Protein AF-W2Z7J7-F1 (afdb_monomer)

Mean predicted aligned error: 7.71 Å

Structure (mmCIF, N/CA/C/O backbone):
data_AF-W2Z7J7-F1
#
_entry.id   AF-W2Z7J7-F1
#
loop_
_atom_site.group_PDB
_atom_site.id
_atom_site.type_symbol
_atom_site.label_atom_id
_atom_site.label_alt_id
_atom_site.label_comp_id
_atom_site.label_asym_id
_atom_site.label_entity_id
_atom_site.label_seq_id
_atom_site.pdbx_PDB_ins_code
_atom_site.Cartn_x
_atom_site.Cartn_y
_atom_site.Cartn_z
_atom_site.occupancy
_atom_site.B_iso_or_equiv
_atom_site.auth_seq_id
_atom_site.auth_comp_id
_atom_site.auth_asym_id
_atom_site.auth_atom_id
_atom_site.pdbx_PDB_model_num
ATOM 1 N N . MET A 1 1 ? 4.648 -6.276 -21.120 1.00 63.50 1 MET A N 1
ATOM 2 C CA . MET A 1 1 ? 4.345 -4.900 -20.674 1.00 63.50 1 MET A CA 1
ATOM 3 C C . MET A 1 1 ? 4.506 -4.884 -19.167 1.00 63.50 1 MET A C 1
ATOM 5 O O . MET A 1 1 ? 4.001 -5.805 -18.536 1.00 63.50 1 MET A O 1
ATOM 9 N N . ALA A 1 2 ? 5.289 -3.955 -18.616 1.00 68.38 2 ALA A N 1
ATOM 10 C CA . ALA A 1 2 ? 5.357 -3.783 -17.165 1.00 68.38 2 ALA A CA 1
ATOM 11 C C . ALA A 1 2 ? 4.000 -3.244 -16.676 1.00 68.38 2 ALA A C 1
ATOM 13 O O . ALA A 1 2 ? 3.393 -2.461 -17.406 1.00 68.38 2 ALA A O 1
ATOM 14 N N . PRO A 1 3 ? 3.491 -3.692 -15.519 1.00 74.56 3 PRO A N 1
ATOM 15 C CA . PRO A 1 3 ? 2.226 -3.196 -14.995 1.00 74.56 3 PRO A CA 1
ATOM 16 C C . PRO A 1 3 ? 2.362 -1.723 -14.595 1.00 74.56 3 PRO A C 1
ATOM 18 O O . PRO A 1 3 ? 3.380 -1.332 -14.028 1.00 74.56 3 PRO A O 1
ATOM 21 N N . ASP A 1 4 ? 1.325 -0.925 -14.854 1.00 82.00 4 ASP A N 1
ATOM 22 C CA . ASP A 1 4 ? 1.312 0.510 -14.525 1.00 82.00 4 ASP A CA 1
ATOM 23 C C . ASP A 1 4 ? 1.385 0.768 -13.012 1.00 82.00 4 ASP A C 1
ATOM 25 O O . ASP A 1 4 ? 1.840 1.820 -12.567 1.00 82.00 4 ASP A O 1
ATOM 29 N N . VAL A 1 5 ? 0.937 -0.206 -12.213 1.00 84.56 5 VAL A N 1
ATOM 30 C CA . VAL A 1 5 ? 0.951 -0.170 -10.749 1.00 84.56 5 VAL A CA 1
ATOM 31 C C . VAL A 1 5 ? 1.303 -1.554 -10.212 1.00 84.56 5 VAL A C 1
ATOM 33 O O . VAL A 1 5 ? 0.761 -2.558 -10.677 1.00 84.56 5 V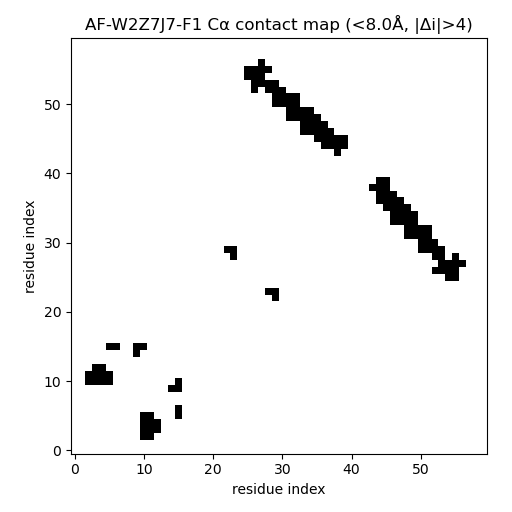AL A O 1
ATOM 36 N N . ALA A 1 6 ? 2.176 -1.606 -9.208 1.00 87.44 6 ALA A N 1
ATOM 37 C CA . ALA A 1 6 ? 2.472 -2.809 -8.438 1.00 87.44 6 ALA A CA 1
ATOM 38 C C . ALA A 1 6 ? 2.318 -2.522 -6.937 1.00 87.44 6 ALA A C 1
ATOM 40 O O . ALA A 1 6 ? 2.694 -1.452 -6.460 1.00 87.44 6 ALA A O 1
ATOM 41 N N . PHE A 1 7 ? 1.764 -3.478 -6.196 1.00 85.94 7 PHE A N 1
ATOM 42 C CA . PHE A 1 7 ? 1.565 -3.408 -4.752 1.00 85.94 7 PHE A CA 1
ATOM 43 C C . PHE A 1 7 ? 1.900 -4.765 -4.120 1.00 85.94 7 PHE A C 1
ATOM 45 O O . PHE A 1 7 ? 1.087 -5.691 -4.120 1.00 85.94 7 PHE A O 1
ATOM 52 N N . GLY A 1 8 ? 3.122 -4.898 -3.596 1.00 85.12 8 GLY A N 1
ATOM 53 C CA . GLY A 1 8 ? 3.647 -6.194 -3.161 1.00 85.12 8 GLY A CA 1
ATOM 54 C C . GLY A 1 8 ? 3.726 -7.169 -4.339 1.00 85.12 8 GLY A C 1
ATOM 55 O O . GLY A 1 8 ? 4.397 -6.886 -5.325 1.00 85.12 8 GLY A O 1
ATOM 56 N N . GLU A 1 9 ? 3.016 -8.294 -4.243 1.00 85.88 9 GLU A N 1
ATOM 57 C CA . GLU A 1 9 ? 2.893 -9.287 -5.323 1.00 85.88 9 GLU A CA 1
ATOM 58 C C . GLU A 1 9 ? 1.739 -8.983 -6.303 1.00 85.88 9 GLU A C 1
ATOM 60 O O . GLU A 1 9 ? 1.605 -9.652 -7.327 1.00 85.88 9 GLU A O 1
ATOM 65 N N . LEU A 1 10 ? 0.888 -7.990 -6.005 1.00 86.00 10 LEU A N 1
ATOM 66 C CA . LEU A 1 10 ? -0.240 -7.604 -6.855 1.00 86.00 10 LEU A CA 1
ATOM 67 C C . LEU A 1 10 ? 0.212 -6.643 -7.955 1.00 86.00 10 LEU A C 1
ATOM 69 O O . LEU A 1 10 ? 0.966 -5.705 -7.705 1.00 86.00 10 LEU A O 1
ATOM 73 N N . CYS A 1 11 ? -0.316 -6.837 -9.161 1.00 89.62 11 CYS A N 1
ATOM 74 C CA . CYS A 1 11 ? -0.012 -6.022 -10.332 1.00 89.62 11 CYS A CA 1
ATOM 75 C C . CYS A 1 11 ? -1.309 -5.547 -10.996 1.00 89.62 11 CYS A C 1
ATOM 77 O O . CYS A 1 11 ? -2.228 -6.339 -11.199 1.00 89.62 11 CYS A O 1
ATOM 79 N N . GLY A 1 12 ? -1.347 -4.275 -11.389 1.00 90.56 12 GLY A N 1
ATOM 80 C CA . GLY A 1 12 ? -2.486 -3.640 -12.049 1.00 90.56 12 GLY A CA 1
ATOM 81 C C . GLY A 1 12 ? -3.435 -2.911 -11.093 1.00 90.56 12 GLY A C 1
ATOM 82 O O . GLY A 1 12 ? -3.496 -3.188 -9.894 1.00 90.56 12 GLY A O 1
ATOM 83 N N . VAL A 1 13 ? -4.185 -1.957 -11.651 1.00 89.06 13 VAL A N 1
ATOM 84 C CA . VAL A 1 13 ? -5.108 -1.088 -10.902 1.00 89.06 13 VAL A CA 1
ATOM 85 C C . VAL A 1 13 ? -6.254 -1.888 -10.283 1.00 89.06 13 VAL A C 1
ATOM 87 O O . VAL A 1 13 ? -6.563 -1.687 -9.112 1.00 89.06 13 VAL A O 1
ATOM 90 N N . ASP A 1 14 ? -6.837 -2.835 -11.020 1.00 90.88 14 ASP A N 1
ATOM 91 C CA . ASP A 1 14 ? -7.973 -3.629 -10.532 1.00 90.88 14 ASP A CA 1
ATOM 92 C C . ASP A 1 14 ? -7.607 -4.436 -9.278 1.00 90.88 14 ASP A C 1
ATOM 94 O O . ASP A 1 14 ? -8.320 -4.400 -8.276 1.00 90.88 14 ASP A O 1
ATOM 98 N N . ALA A 1 15 ? -6.437 -5.084 -9.285 1.00 89.69 15 ALA A N 1
ATOM 99 C CA . ALA A 1 15 ? -5.947 -5.857 -8.145 1.00 89.69 15 ALA A CA 1
ATOM 100 C C . ALA A 1 15 ? -5.715 -4.980 -6.900 1.00 89.69 15 ALA A C 1
ATOM 102 O O . 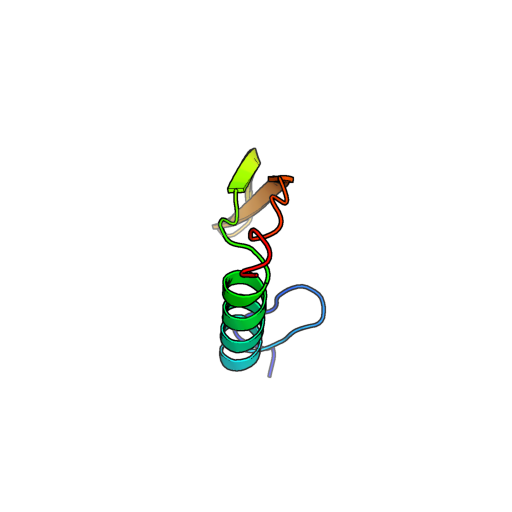ALA A 1 15 ? -5.984 -5.413 -5.777 1.00 89.69 15 ALA A O 1
ATOM 103 N N . LEU A 1 16 ? -5.253 -3.738 -7.090 1.00 90.06 16 LEU A N 1
ATOM 104 C CA . LEU A 1 16 ? -5.098 -2.768 -6.006 1.00 90.06 16 LEU A CA 1
ATOM 105 C C . LEU A 1 16 ? -6.456 -2.366 -5.408 1.00 90.06 16 LEU A C 1
ATOM 107 O O . LEU A 1 16 ? -6.598 -2.347 -4.183 1.00 90.06 16 LEU A O 1
ATOM 111 N N . ILE A 1 17 ? -7.451 -2.067 -6.248 1.00 89.62 17 ILE A N 1
ATOM 112 C CA . ILE A 1 17 ? -8.793 -1.670 -5.798 1.00 89.62 17 ILE A CA 1
ATOM 113 C C . ILE A 1 17 ? -9.481 -2.813 -5.043 1.00 89.62 17 ILE A C 1
ATOM 115 O O . ILE A 1 17 ? -10.018 -2.587 -3.955 1.00 89.62 17 ILE A O 1
ATOM 119 N N . ASP A 1 18 ? -9.402 -4.041 -5.553 1.00 90.69 18 ASP A N 1
ATOM 120 C CA . ASP A 1 18 ? -9.951 -5.225 -4.887 1.00 90.69 18 ASP A CA 1
ATOM 121 C C . ASP A 1 18 ? -9.324 -5.444 -3.505 1.00 90.69 18 ASP A C 1
ATOM 123 O O . ASP A 1 18 ? -10.016 -5.703 -2.514 1.00 90.69 18 ASP A O 1
ATOM 127 N N . GLN A 1 19 ? -7.998 -5.319 -3.412 1.00 87.75 19 GLN A N 1
ATOM 128 C CA . GLN A 1 19 ? -7.288 -5.466 -2.148 1.00 87.75 19 GLN A CA 1
ATOM 129 C C . GLN A 1 19 ? -7.661 -4.354 -1.158 1.00 87.75 19 GLN A C 1
ATOM 131 O O . GLN A 1 19 ? -7.859 -4.629 0.030 1.00 87.75 19 GLN A O 1
ATOM 136 N N . TRP A 1 20 ? -7.806 -3.115 -1.634 1.00 86.75 20 TRP A N 1
ATOM 137 C CA . TRP A 1 20 ? -8.253 -1.987 -0.821 1.00 86.75 20 TRP A CA 1
ATOM 138 C C . TRP A 1 20 ? -9.658 -2.215 -0.249 1.00 86.75 20 TRP A C 1
ATOM 140 O O . TRP A 1 20 ? -9.860 -2.063 0.957 1.00 86.75 20 TRP A O 1
ATOM 150 N N . GLN A 1 21 ? -10.610 -2.669 -1.071 1.00 87.44 21 GLN A N 1
ATOM 151 C CA . GLN A 1 21 ? -11.971 -2.983 -0.624 1.00 87.44 21 GLN A CA 1
ATOM 152 C C . GLN A 1 21 ? -11.986 -4.053 0.474 1.00 87.44 21 GLN A C 1
ATOM 154 O O . GLN A 1 21 ? -12.651 -3.883 1.497 1.00 87.44 21 GLN A O 1
ATOM 159 N N . ARG A 1 22 ? -11.213 -5.136 0.312 1.00 86.81 22 ARG A N 1
ATOM 160 C CA . ARG A 1 22 ? -11.097 -6.197 1.331 1.00 86.81 22 ARG A CA 1
ATOM 161 C C . ARG A 1 22 ? -10.556 -5.663 2.653 1.00 86.81 22 ARG A C 1
ATOM 163 O O . ARG A 1 22 ? -11.075 -6.025 3.713 1.00 86.81 22 ARG A O 1
ATOM 170 N N . TYR A 1 23 ? -9.545 -4.795 2.600 1.0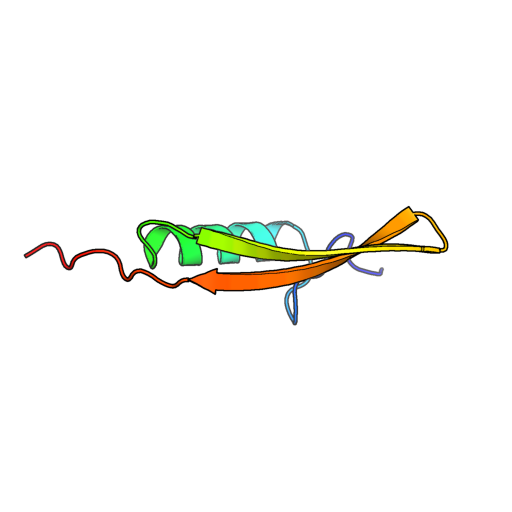0 83.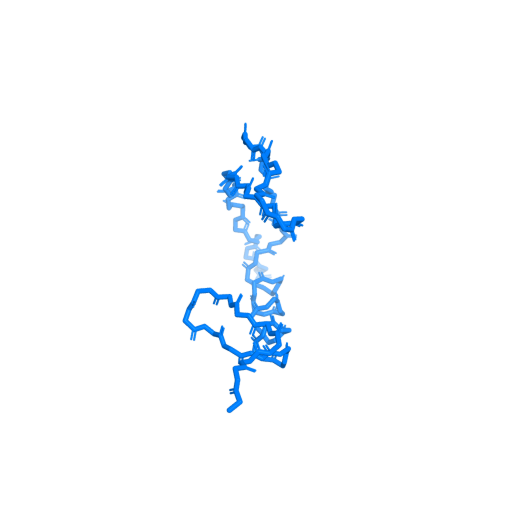31 23 TYR A N 1
ATOM 171 C CA . TYR A 1 23 ? -9.007 -4.145 3.791 1.00 83.31 23 TYR A CA 1
ATOM 172 C C . TYR A 1 23 ? -10.048 -3.241 4.461 1.00 83.31 23 TYR A C 1
ATOM 174 O O . TYR A 1 23 ? -10.252 -3.361 5.667 1.00 83.31 23 TYR A O 1
ATOM 182 N N . SER A 1 24 ? -10.766 -2.407 3.704 1.00 81.75 24 SER A N 1
ATOM 183 C CA . SER A 1 24 ? -11.815 -1.536 4.258 1.00 81.75 24 SER A CA 1
ATOM 184 C C . SER A 1 24 ? -12.991 -2.305 4.875 1.00 81.75 24 SER A C 1
ATOM 186 O O . SER A 1 24 ? -13.595 -1.833 5.832 1.00 81.75 24 SER A O 1
ATOM 188 N N . LEU A 1 25 ? -13.324 -3.492 4.356 1.00 81.62 25 LEU A N 1
ATOM 189 C CA . LEU A 1 25 ? -14.371 -4.346 4.933 1.00 81.62 25 LEU A CA 1
ATOM 190 C C . LEU A 1 25 ? -13.916 -5.051 6.217 1.00 81.62 25 LEU A C 1
ATOM 192 O O . LEU A 1 25 ? -14.722 -5.282 7.116 1.00 81.62 25 LEU A O 1
ATOM 196 N N . SER A 1 26 ? -12.633 -5.408 6.298 1.00 75.62 26 SER A N 1
ATOM 197 C CA . SER A 1 26 ? -12.077 -6.186 7.414 1.00 75.62 26 SER A CA 1
ATOM 198 C C . SER A 1 26 ? -11.644 -5.312 8.597 1.00 75.62 26 SER A C 1
ATOM 200 O O . SER A 1 26 ? -11.618 -5.771 9.741 1.00 75.62 26 SER A O 1
ATOM 202 N N . PHE A 1 27 ? -11.303 -4.048 8.337 1.00 73.56 27 PHE A N 1
ATOM 203 C CA . PHE A 1 27 ? -10.771 -3.115 9.324 1.00 73.56 27 PHE A CA 1
ATOM 204 C C . PHE A 1 27 ? -11.624 -1.848 9.349 1.00 73.56 27 PHE A C 1
ATOM 206 O O . PHE A 1 27 ? -11.771 -1.171 8.339 1.00 73.56 27 PHE A O 1
ATOM 213 N N . GLY A 1 28 ? -12.194 -1.526 10.517 1.00 69.75 28 GLY A N 1
ATOM 214 C CA . GLY A 1 28 ? -13.122 -0.396 10.660 1.00 69.75 28 GLY A CA 1
ATOM 215 C C . GLY A 1 28 ? -12.465 0.971 10.439 1.00 69.75 28 GLY A C 1
ATOM 216 O O . GLY A 1 28 ? -13.149 1.927 10.089 1.00 69.75 28 GLY A O 1
ATOM 217 N N . SER A 1 29 ? -11.145 1.057 10.627 1.00 72.06 29 SER A N 1
ATOM 218 C CA . SER A 1 29 ? -10.315 2.199 10.250 1.00 72.06 29 SER A CA 1
ATOM 219 C C . SER A 1 29 ? -8.889 1.718 9.990 1.00 72.06 29 SER A C 1
ATOM 221 O O . SER A 1 29 ? -8.301 1.035 10.831 1.00 72.06 29 SER A O 1
ATOM 223 N N . LEU A 1 30 ? -8.343 2.055 8.821 1.00 73.31 30 LEU A N 1
ATOM 224 C CA . LEU A 1 30 ? -6.931 1.855 8.511 1.00 73.31 30 LEU A CA 1
ATOM 225 C C . LEU A 1 30 ? -6.183 3.115 8.946 1.00 73.31 30 LEU A C 1
ATOM 227 O O . LEU A 1 30 ? -6.303 4.161 8.308 1.00 73.31 30 LEU A O 1
ATOM 231 N N . TYR A 1 31 ? -5.431 3.025 10.041 1.00 80.12 31 TYR A N 1
ATOM 232 C CA . TYR A 1 31 ? -4.584 4.121 10.498 1.00 80.12 31 TYR A CA 1
ATOM 233 C C . TYR A 1 31 ? -3.118 3.793 10.231 1.00 80.12 31 TYR A C 1
ATOM 235 O O . TYR A 1 31 ? -2.569 2.834 10.783 1.00 80.12 31 TYR A O 1
ATOM 243 N N . PHE A 1 32 ? -2.485 4.613 9.397 1.00 82.00 32 PHE A N 1
ATOM 244 C CA . PHE A 1 32 ? -1.062 4.528 9.103 1.00 82.00 32 PHE A CA 1
ATOM 245 C C . PHE A 1 32 ? -0.347 5.721 9.722 1.00 82.00 32 PHE A C 1
ATOM 247 O O . PHE A 1 32 ? -0.701 6.872 9.464 1.00 82.00 32 PHE A O 1
ATOM 254 N N . LYS A 1 33 ? 0.681 5.451 10.522 1.00 89.12 33 LYS A N 1
ATOM 255 C CA . LYS A 1 33 ? 1.596 6.477 11.010 1.00 89.12 33 LYS A CA 1
ATOM 256 C C . LYS A 1 33 ? 2.811 6.506 10.093 1.00 89.12 33 LYS A C 1
ATOM 258 O O . L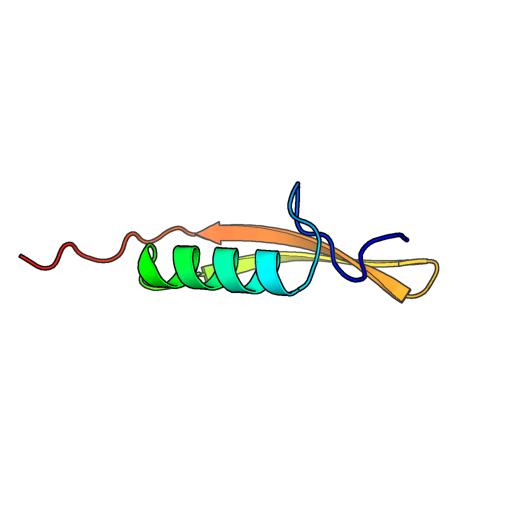YS A 1 33 ? 3.588 5.557 10.077 1.00 89.12 33 LYS A O 1
ATOM 263 N N . LEU A 1 34 ? 2.960 7.582 9.325 1.00 91.44 34 LEU A N 1
ATOM 264 C CA . LEU A 1 34 ? 4.140 7.798 8.492 1.00 91.44 34 LEU A CA 1
ATOM 265 C C . LEU A 1 34 ? 5.370 8.015 9.388 1.00 91.44 34 LEU A C 1
ATOM 267 O O . LEU A 1 34 ? 5.353 8.875 10.267 1.00 91.44 34 LEU A O 1
ATOM 271 N N . ASN A 1 35 ? 6.427 7.246 9.147 1.00 92.81 35 ASN A N 1
ATOM 272 C CA . ASN A 1 35 ? 7.673 7.288 9.909 1.00 92.81 35 ASN A CA 1
ATOM 273 C C . ASN A 1 35 ? 8.791 8.0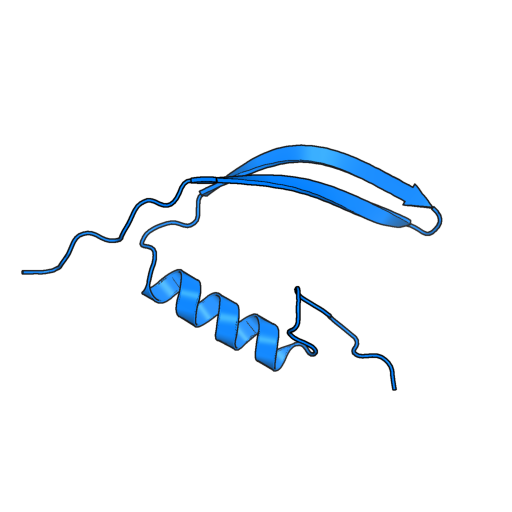13 9.155 1.00 92.81 35 ASN A C 1
ATOM 275 O O . ASN A 1 35 ? 9.542 8.783 9.748 1.00 92.81 35 ASN A O 1
ATOM 279 N N . ARG A 1 36 ? 8.909 7.765 7.847 1.00 93.12 36 ARG A N 1
ATOM 280 C CA . ARG A 1 36 ? 9.944 8.351 6.981 1.00 93.12 36 ARG A CA 1
ATOM 281 C C . ARG A 1 36 ? 9.376 8.568 5.589 1.00 93.12 36 ARG A C 1
ATOM 283 O O . ARG A 1 36 ? 8.582 7.750 5.129 1.00 93.12 36 ARG A O 1
ATOM 290 N N . MET A 1 37 ? 9.804 9.640 4.939 1.00 95.12 37 MET A N 1
ATOM 291 C CA . MET A 1 37 ? 9.460 9.969 3.562 1.00 95.12 37 MET A CA 1
ATOM 292 C C . MET A 1 37 ? 10.667 10.636 2.917 1.00 95.12 37 MET A C 1
ATOM 294 O O . MET A 1 37 ? 11.159 11.638 3.432 1.00 95.12 37 MET A O 1
ATOM 298 N N . GLU A 1 38 ? 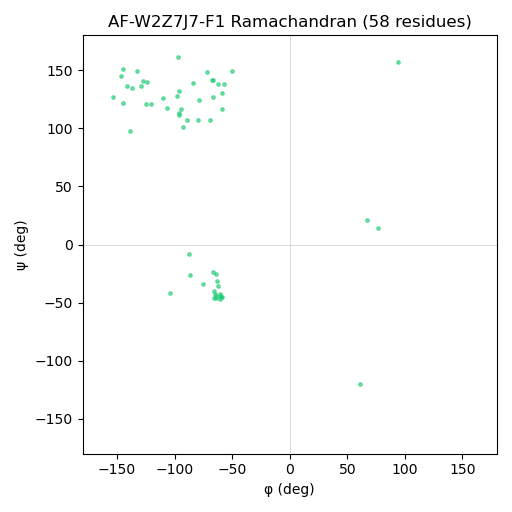11.154 10.055 1.828 1.00 94.62 38 GLU A N 1
ATOM 299 C CA . GLU A 1 38 ? 12.348 10.505 1.122 1.00 94.62 38 GLU A CA 1
ATOM 300 C C . GLU A 1 38 ? 12.118 10.486 -0.380 1.00 94.62 38 GLU A C 1
ATOM 302 O O . GLU A 1 38 ? 11.583 9.526 -0.937 1.00 94.62 38 GLU A O 1
ATOM 307 N N . GLU A 1 39 ? 12.527 11.569 -1.033 1.00 94.00 39 GLU A N 1
ATOM 308 C CA . GLU A 1 39 ? 12.542 11.643 -2.485 1.00 94.00 39 GLU A CA 1
ATOM 309 C C . GLU A 1 39 ? 13.773 10.909 -3.013 1.00 94.00 39 GLU A C 1
ATOM 311 O O . GLU A 1 39 ? 14.910 11.191 -2.634 1.00 94.00 39 GLU A O 1
ATOM 316 N N . GLN A 1 40 ? 13.514 9.955 -3.891 1.00 92.44 40 GLN A N 1
ATOM 317 C CA . GLN A 1 40 ? 14.502 9.175 -4.604 1.00 92.44 40 GLN A CA 1
ATOM 318 C C . GLN A 1 40 ? 14.735 9.781 -5.997 1.00 92.44 40 GLN A C 1
ATOM 320 O O . GLN A 1 40 ? 13.900 10.534 -6.515 1.00 92.44 40 GLN A O 1
ATOM 325 N N . PRO A 1 41 ? 15.865 9.451 -6.650 1.00 91.69 41 PRO A N 1
ATOM 326 C CA . PRO A 1 41 ? 16.127 9.893 -8.011 1.00 91.69 41 PRO A CA 1
ATOM 327 C C . PRO A 1 41 ? 14.951 9.599 -8.948 1.00 91.69 41 PRO A C 1
ATOM 329 O O . PRO A 1 41 ? 14.242 8.606 -8.791 1.00 91.69 41 PRO A O 1
ATOM 332 N N . PHE A 1 42 ? 14.779 10.454 -9.957 1.00 87.62 42 PHE A N 1
ATOM 333 C CA . PHE A 1 42 ? 13.708 10.344 -10.957 1.00 87.62 42 PHE A CA 1
ATOM 334 C C . PHE A 1 42 ? 12.286 10.559 -10.408 1.00 87.6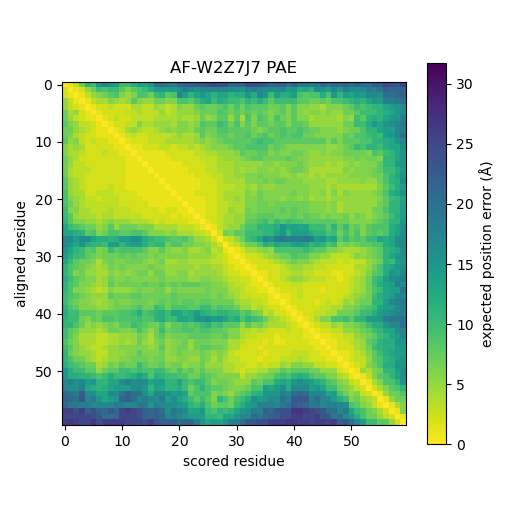2 42 PHE A C 1
ATOM 336 O O . PHE A 1 42 ? 11.317 10.153 -11.045 1.00 87.62 42 PHE A O 1
ATOM 343 N N . GLY A 1 43 ? 12.154 11.233 -9.260 1.00 87.50 43 GLY A N 1
ATOM 344 C CA . GLY A 1 43 ? 10.858 11.617 -8.690 1.00 87.50 43 GLY A CA 1
ATOM 345 C C . GLY A 1 43 ? 10.113 10.465 -8.015 1.00 87.50 43 GLY A C 1
ATOM 346 O O . GLY A 1 43 ? 8.918 10.581 -7.746 1.00 87.50 43 GLY A O 1
ATOM 347 N N . ALA A 1 44 ? 10.796 9.348 -7.757 1.00 87.44 44 ALA A N 1
ATOM 348 C CA . ALA A 1 44 ? 10.248 8.281 -6.936 1.00 87.44 44 ALA A CA 1
ATOM 349 C C . ALA A 1 44 ? 10.206 8.729 -5.468 1.00 87.44 44 ALA A C 1
ATOM 351 O O . ALA A 1 44 ? 11.057 9.489 -5.018 1.00 87.44 44 ALA A O 1
ATOM 352 N N . LEU A 1 45 ? 9.223 8.252 -4.710 1.00 92.62 45 LEU A N 1
ATOM 353 C CA . LEU A 1 45 ? 9.103 8.553 -3.289 1.00 92.62 45 LEU A CA 1
ATOM 354 C C . LEU A 1 45 ? 9.154 7.256 -2.491 1.00 92.62 45 LEU A C 1
ATOM 356 O O . LEU A 1 45 ? 8.307 6.380 -2.663 1.00 92.62 45 LEU A O 1
ATOM 360 N N . GLU A 1 46 ? 10.130 7.150 -1.600 1.00 92.50 46 GLU A N 1
ATOM 361 C CA . GLU A 1 46 ? 10.228 6.047 -0.658 1.00 92.50 46 GLU A CA 1
ATOM 362 C C . GLU A 1 46 ? 9.646 6.476 0.688 1.00 92.50 46 GLU A C 1
ATOM 364 O O . GLU A 1 46 ? 10.001 7.516 1.245 1.00 92.50 46 GLU A O 1
ATOM 369 N N . THR A 1 47 ? 8.716 5.680 1.218 1.00 93.38 47 THR A N 1
ATOM 370 C CA . THR A 1 47 ? 8.083 5.959 2.508 1.00 93.38 47 THR A CA 1
ATOM 371 C C . THR A 1 47 ? 8.058 4.716 3.378 1.00 93.38 47 THR A C 1
ATOM 373 O O . THR A 1 47 ? 7.958 3.595 2.885 1.00 93.38 47 THR A O 1
ATOM 376 N N . SER A 1 48 ? 8.130 4.913 4.691 1.00 91.62 48 SER A N 1
ATOM 377 C CA . SER A 1 48 ? 7.872 3.854 5.666 1.00 91.62 48 SER A CA 1
ATOM 378 C C . SER A 1 48 ? 6.772 4.301 6.611 1.00 91.62 48 SER A C 1
ATOM 380 O O . SER A 1 48 ? 6.729 5.466 7.014 1.00 91.62 48 SER A O 1
ATOM 382 N N . ALA A 1 49 ? 5.879 3.384 6.962 1.00 89.19 49 ALA A N 1
ATOM 383 C CA . ALA A 1 49 ? 4.773 3.653 7.861 1.00 89.19 49 ALA A CA 1
ATOM 384 C C . ALA A 1 49 ? 4.479 2.438 8.741 1.00 89.19 49 ALA A C 1
ATOM 386 O O . ALA A 1 49 ? 4.671 1.293 8.334 1.00 89.19 49 ALA A O 1
ATOM 387 N N . GLU A 1 50 ? 3.969 2.701 9.936 1.00 88.50 50 GLU A N 1
ATOM 388 C CA . GLU A 1 50 ? 3.424 1.687 10.831 1.00 88.50 50 GLU A CA 1
ATOM 389 C C . GLU A 1 50 ? 1.910 1.614 10.671 1.00 88.50 50 GLU A C 1
ATOM 391 O O . GLU A 1 50 ? 1.213 2.631 10.692 1.00 88.50 50 GLU A O 1
ATOM 396 N N . HIS A 1 51 ? 1.392 0.396 10.526 1.00 77.25 51 HIS A N 1
ATOM 397 C CA . HIS A 1 51 ? -0.039 0.149 10.456 1.00 77.25 51 HIS A CA 1
ATOM 398 C C . HIS A 1 51 ? -0.582 -0.211 11.841 1.00 77.25 51 HIS A C 1
ATOM 400 O O . HIS A 1 51 ? -0.235 -1.251 12.406 1.00 77.25 51 HIS A O 1
ATOM 406 N N . HIS A 1 52 ? -1.467 0.628 12.378 1.00 72.12 52 HIS A N 1
ATOM 407 C CA . HIS A 1 52 ? -2.193 0.328 13.607 1.00 72.12 52 HIS A CA 1
ATOM 408 C C . HIS A 1 52 ? -3.523 -0.340 13.260 1.00 72.12 52 HIS A C 1
ATOM 410 O O . HIS A 1 52 ? -4.495 0.314 12.888 1.00 72.12 52 HIS A O 1
ATOM 416 N N . VAL A 1 53 ? -3.567 -1.665 13.399 1.00 67.44 53 VAL A N 1
ATOM 417 C CA . VAL A 1 53 ? -4.778 -2.450 13.149 1.00 67.44 53 VAL A CA 1
ATOM 418 C C . VAL A 1 53 ? -5.720 -2.351 14.349 1.00 67.44 53 VAL A C 1
ATOM 420 O O . VAL A 1 53 ? -5.501 -2.999 15.373 1.00 67.44 53 VAL A O 1
ATOM 423 N N . GLN A 1 54 ? -6.818 -1.611 14.207 1.00 64.25 54 GLN A N 1
ATOM 424 C CA . GLN A 1 54 ? -7.992 -1.782 15.063 1.00 64.25 54 GLN A CA 1
ATOM 425 C C . GLN A 1 54 ? -8.986 -2.691 14.332 1.00 64.25 54 GLN A C 1
ATOM 427 O O . GLN A 1 54 ? -9.512 -2.336 13.275 1.00 64.25 54 GLN A O 1
ATOM 432 N N . ARG A 1 55 ? -9.225 -3.903 14.856 1.00 62.44 55 ARG A N 1
ATOM 433 C CA . ARG A 1 55 ? -10.253 -4.793 14.289 1.00 62.44 55 ARG A CA 1
ATOM 434 C C . ARG A 1 55 ? -11.613 -4.112 14.412 1.00 62.44 55 ARG A C 1
ATOM 436 O O . ARG A 1 55 ? -11.910 -3.530 15.455 1.00 62.44 55 ARG A O 1
ATOM 443 N N . ALA A 1 56 ? -12.432 -4.202 13.365 1.00 62.97 56 ALA A N 1
ATOM 444 C CA . ALA A 1 56 ? -13.811 -3.744 13.450 1.00 62.97 56 ALA A CA 1
ATOM 445 C C . ALA A 1 56 ? -14.524 -4.477 14.607 1.00 62.97 56 ALA A C 1
ATOM 447 O O . ALA A 1 56 ? -14.307 -5.683 14.778 1.00 62.97 56 ALA 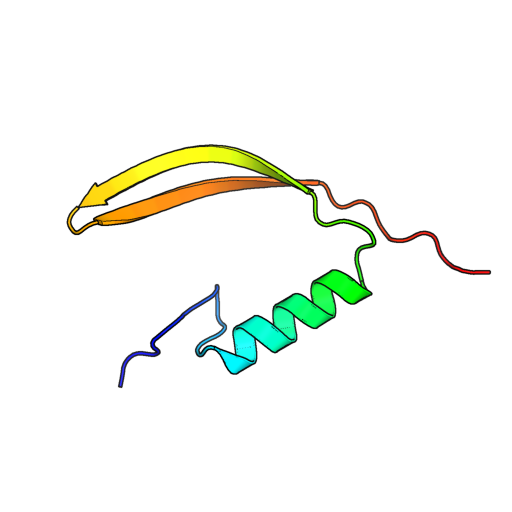A O 1
ATOM 448 N N . PRO A 1 57 ? -15.343 -3.785 15.421 1.00 60.12 57 PRO A N 1
ATOM 449 C CA . PRO A 1 57 ? -16.129 -4.452 16.448 1.00 60.12 57 PRO A CA 1
ATOM 450 C C . PRO A 1 57 ? -17.042 -5.486 15.782 1.00 60.12 57 PRO A C 1
ATOM 452 O O . PRO A 1 57 ? -17.725 -5.183 14.802 1.00 60.12 57 PRO A O 1
ATOM 455 N N . SER A 1 58 ? -17.034 -6.712 16.310 1.00 60.59 58 SER A N 1
ATOM 456 C CA . SER A 1 58 ? -17.962 -7.760 15.887 1.00 60.59 58 SER A CA 1
ATOM 457 C C . SER A 1 58 ? -19.383 -7.251 16.120 1.00 60.59 58 SER A C 1
ATOM 459 O O . SER A 1 58 ? -19.747 -6.957 17.260 1.00 60.59 58 SER A O 1
ATOM 461 N N . LYS A 1 59 ? -20.175 -7.087 15.056 1.00 62.16 59 LYS A N 1
ATOM 462 C CA . LYS A 1 59 ? -21.610 -6.832 15.209 1.00 62.16 59 LYS A CA 1
ATOM 463 C C . LYS A 1 59 ? -22.232 -8.125 15.749 1.00 62.16 59 LYS A C 1
ATOM 465 O O . LYS A 1 59 ? -22.256 -9.119 15.027 1.00 62.16 59 LYS A O 1
ATOM 470 N N . HIS A 1 60 ? -22.615 -8.119 17.028 1.00 51.00 60 HIS A N 1
ATOM 471 C CA . HIS A 1 60 ? -23.476 -9.138 17.636 1.00 51.00 60 HIS A CA 1
ATOM 472 C C . HIS A 1 60 ? -24.871 -9.110 17.016 1.00 51.00 60 HIS A C 1
ATOM 474 O O . HIS A 1 60 ? -25.353 -7.991 16.721 1.00 51.00 60 HIS A O 1
#

Sequence (60 aa):
MAPDVAFGELCGVDALIDQWQRYSLSFGSLYFKLNRMEEQPFGALETSAEHHVQRAPSKH

pLDDT: mean 82.17, std 10.89, range [51.0, 95.12]

InterPro domains:
  IPR059861 BZIP transcription factor, 1 C-terminal domain [PF27643] (1-25)

Foldseek 3Di:
DAAPDDDPPDGHDVSVVVVVVVCVVFAVDWDWAWDDWDQDPPRDIDTDIDTDGDGDPPDD

Organism: NCBI:txid1317064

Solvent-accessible surface area (backbone atoms only — not comparable to full-atom values): 3888 Å² total; per-residue (Å²): 131,83,64,94,37,74,58,92,92,41,59,31,67,68,52,50,52,56,52,49,51,54,48,58,74,61,24,72,50,88,45,70,48,78,75,48,78,44,82,41,84,95,80,40,74,50,70,44,66,49,76,53,85,46,72,45,79,81,85,125

Nearest PDB structures (foldseek):
  8ieq-assembly1_A  TM=2.964E-01  e=6.981E+00  Homo sapiens

Secondary structure (DSSP, 8-state):
---S-EETTEESHHHHHHHHHHHHHHEEEEEEEEEEEEEEGGGEEEEEEEEEEEEPPP--

Radius of gyration: 14.9 Å; Cα contacts (8 Å, |Δi|>4): 70; chains: 1; bounding box: 40×21×38 Å